Protein AF-A0A563DP58-F1 (afdb_monomer_lite)

InterPro domains:
  IPR010603 ATP-dependent Clp protease ATP-binding subunit ClpX, zinc ribbon domain [PF06689] (16-53)
  IPR010603 ATP-dependent Clp protease ATP-binding subunit ClpX, zinc ribbon domain [SM00994] (14-54)
  IPR038366 Zinc finger, ClpX C4-type superfamily [G3DSA:6.20.220.10] (5-55)
  IPR059188 ClpX-like, zinc ribbon domain [PS51902] (5-58)

Radius of gyration: 16.01 Å; chains: 1; bounding box: 46×26×39 Å

Sequence (58 aa):
MPKHAHAVRRGADSLRCSFCGKNKNAVDKLIAGPKGVFICNECVRLCDEILEEELLDE

Foldseek 3Di:
DPPDPPDPDDPQQPQAAPPPRDGPVRAPDWDADPPGHIHGPVRVVVVVVVVVVVVVVD

pLDDT: mean 83.89, std 17.95, range [45.88, 98.56]

Structure (mmCIF, N/CA/C/O backbone):
data_AF-A0A563DP58-F1
#
_entry.id   AF-A0A563DP58-F1
#
loop_
_atom_site.group_PDB
_atom_site.id
_atom_site.type_symbol
_atom_site.label_atom_id
_atom_site.label_alt_id
_atom_site.label_comp_id
_atom_site.label_asym_id
_atom_site.label_entity_id
_atom_site.label_seq_id
_atom_site.pdbx_PDB_ins_code
_atom_site.Cartn_x
_atom_site.Cartn_y
_atom_site.Cartn_z
_atom_site.occupancy
_atom_site.B_iso_or_equiv
_atom_site.auth_seq_id
_atom_site.auth_comp_id
_atom_site.auth_asym_id
_atom_site.auth_atom_id
_atom_site.pdbx_PDB_model_num
ATOM 1 N N . MET A 1 1 ? 33.313 15.527 -9.410 1.00 45.88 1 MET A N 1
ATOM 2 C CA . MET A 1 1 ? 32.093 15.275 -8.608 1.00 45.88 1 MET A CA 1
ATOM 3 C C . MET A 1 1 ? 30.879 15.856 -9.343 1.00 45.88 1 MET A C 1
ATOM 5 O O . MET A 1 1 ? 30.516 16.997 -9.068 1.00 45.88 1 MET A O 1
ATOM 9 N N . PRO A 1 2 ? 30.302 15.156 -10.337 1.00 46.66 2 PRO A N 1
ATOM 10 C CA . PRO A 1 2 ? 29.102 15.623 -11.032 1.00 46.66 2 PRO A CA 1
ATOM 11 C C . PRO A 1 2 ? 27.883 15.449 -10.112 1.00 46.66 2 PRO A C 1
ATOM 13 O O . PRO A 1 2 ? 27.596 14.349 -9.655 1.00 46.66 2 PRO A O 1
ATOM 16 N N . LYS A 1 3 ? 27.208 16.556 -9.791 1.00 56.59 3 LYS A N 1
ATOM 17 C CA . LYS A 1 3 ? 26.248 16.663 -8.673 1.00 56.59 3 LYS A CA 1
ATOM 18 C C . LYS A 1 3 ? 24.804 16.350 -9.067 1.00 56.59 3 LYS A C 1
ATOM 20 O O . LYS A 1 3 ? 23.943 16.293 -8.202 1.00 56.59 3 LYS A O 1
ATOM 25 N N . HIS A 1 4 ? 24.547 16.115 -10.353 1.00 56.81 4 HIS A N 1
ATOM 26 C CA . HIS A 1 4 ? 23.199 15.938 -10.895 1.00 56.81 4 HIS A CA 1
ATOM 27 C C . HIS A 1 4 ? 23.175 14.857 -11.981 1.00 56.81 4 HIS A C 1
ATOM 29 O O . HIS A 1 4 ? 22.831 15.105 -13.131 1.00 56.81 4 HIS A O 1
ATOM 35 N N . ALA A 1 5 ? 23.559 13.634 -11.618 1.00 49.03 5 ALA A N 1
ATOM 36 C CA . ALA A 1 5 ? 23.242 12.463 -12.423 1.00 49.03 5 ALA A CA 1
ATOM 37 C C . ALA A 1 5 ? 21.812 12.013 -12.081 1.00 49.03 5 ALA A C 1
ATOM 39 O O . ALA A 1 5 ? 21.609 11.132 -11.247 1.00 49.03 5 ALA A O 1
ATOM 40 N N . HIS A 1 6 ? 20.809 12.628 -12.714 1.00 50.12 6 HIS A N 1
ATOM 41 C CA . HIS A 1 6 ? 19.473 12.036 -12.779 1.00 50.12 6 HIS A CA 1
ATOM 42 C C . HIS A 1 6 ? 19.552 10.796 -13.673 1.00 50.12 6 HIS A C 1
ATOM 44 O O . HIS A 1 6 ? 19.357 10.846 -14.884 1.00 50.12 6 HIS A O 1
ATOM 50 N N . ALA A 1 7 ? 19.916 9.676 -13.055 1.00 59.59 7 ALA A N 1
ATOM 51 C CA . ALA A 1 7 ? 19.904 8.367 -13.674 1.00 59.59 7 ALA A CA 1
ATOM 52 C C . ALA A 1 7 ? 18.468 8.027 -14.098 1.00 59.59 7 ALA A C 1
ATOM 54 O O . ALA A 1 7 ? 17.616 7.745 -13.256 1.00 59.59 7 ALA A O 1
ATOM 55 N N . VAL A 1 8 ? 18.205 8.022 -15.406 1.00 59.06 8 VAL A N 1
ATOM 56 C CA . VAL A 1 8 ? 17.051 7.329 -15.991 1.00 59.06 8 VAL A CA 1
ATOM 57 C C . VAL A 1 8 ? 17.141 5.862 -15.564 1.00 59.06 8 VAL A C 1
ATOM 59 O O . VAL A 1 8 ? 18.028 5.124 -15.997 1.00 59.06 8 VAL A O 1
ATOM 62 N N . ARG A 1 9 ? 16.264 5.445 -14.644 1.00 58.44 9 ARG A N 1
ATOM 63 C CA . ARG A 1 9 ? 16.165 4.056 -14.187 1.00 58.44 9 ARG A CA 1
ATOM 64 C C . ARG A 1 9 ? 14.972 3.372 -14.841 1.00 58.44 9 ARG A C 1
ATOM 66 O O . ARG A 1 9 ? 13.868 3.902 -14.885 1.00 58.44 9 ARG A O 1
ATOM 73 N N . ARG A 1 10 ? 15.263 2.181 -15.360 1.00 55.84 10 ARG A N 1
ATOM 74 C CA . ARG A 1 10 ? 14.394 1.251 -16.086 1.00 55.84 10 ARG A CA 1
ATOM 75 C C . ARG A 1 10 ? 13.048 1.092 -15.359 1.00 55.84 10 ARG A C 1
ATOM 77 O O . ARG A 1 10 ? 13.016 0.695 -14.197 1.00 55.84 10 ARG A O 1
ATOM 84 N N . GLY A 1 11 ? 11.960 1.432 -16.049 1.00 54.84 11 GLY A N 1
ATOM 85 C CA . GLY A 1 11 ? 10.625 1.731 -15.505 1.00 54.84 11 GLY A CA 1
ATOM 86 C C . GLY A 1 11 ? 9.807 0.584 -14.894 1.00 54.84 11 GLY A C 1
ATOM 87 O O . GLY A 1 11 ? 8.587 0.688 -14.864 1.00 54.84 11 GLY A O 1
ATOM 88 N N . ALA A 1 12 ? 10.433 -0.485 -14.399 1.00 53.62 12 ALA A N 1
ATOM 89 C CA . ALA A 1 12 ? 9.744 -1.570 -13.684 1.00 53.62 12 ALA A CA 1
ATOM 90 C C . ALA A 1 12 ? 10.306 -1.825 -12.269 1.00 53.62 12 ALA A C 1
ATOM 92 O O . ALA A 1 12 ? 9.557 -2.236 -11.388 1.00 53.62 12 ALA A O 1
ATOM 93 N N . ASP A 1 13 ? 11.579 -1.494 -12.015 1.00 57.47 13 ASP A N 1
ATOM 94 C CA . ASP A 1 13 ? 12.233 -1.636 -10.697 1.00 57.47 13 ASP A CA 1
ATOM 95 C C . ASP A 1 13 ? 12.101 -0.392 -9.796 1.00 57.47 13 ASP A C 1
ATOM 97 O O . ASP A 1 13 ? 12.627 -0.351 -8.678 1.00 57.47 13 ASP A O 1
ATOM 101 N N . SER A 1 14 ? 11.440 0.658 -10.288 1.00 76.69 14 SER A N 1
ATOM 102 C CA . SER A 1 14 ? 11.361 1.961 -9.619 1.00 76.69 14 SER A CA 1
ATOM 103 C C . SER A 1 14 ? 10.124 2.148 -8.744 1.00 76.69 14 SER A C 1
ATOM 105 O O . SER A 1 14 ? 10.152 3.003 -7.861 1.00 76.69 14 SER A O 1
ATOM 107 N N . LEU A 1 15 ? 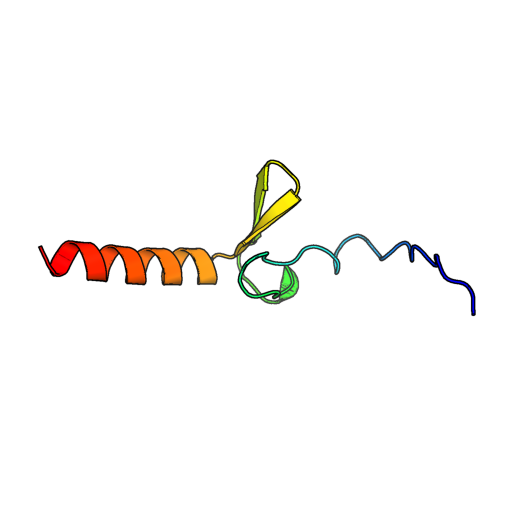9.054 1.373 -8.952 1.00 91.25 15 LEU A N 1
ATOM 108 C CA . LEU A 1 15 ? 7.823 1.522 -8.175 1.00 91.25 15 LEU A CA 1
ATOM 109 C C . LEU A 1 15 ? 7.961 0.816 -6.827 1.00 91.25 15 LEU A C 1
ATOM 111 O O . LEU A 1 15 ? 8.164 -0.401 -6.768 1.00 91.25 15 LEU A O 1
ATOM 115 N N . ARG A 1 16 ? 7.866 1.599 -5.751 1.00 95.88 16 ARG A N 1
ATOM 116 C CA . ARG A 1 16 ? 8.072 1.157 -4.371 1.00 95.88 16 ARG A CA 1
ATOM 117 C C . ARG A 1 16 ? 6.936 1.619 -3.483 1.00 95.88 16 ARG A C 1
ATOM 119 O O . ARG A 1 16 ? 6.456 2.735 -3.647 1.00 95.88 16 ARG A O 1
ATOM 126 N N . CYS A 1 17 ? 6.556 0.778 -2.528 1.00 97.19 17 CYS A N 1
ATOM 127 C CA . CYS A 1 17 ? 5.651 1.163 -1.455 1.00 97.19 17 CYS A CA 1
ATOM 128 C C . CYS A 1 17 ? 6.264 2.330 -0.670 1.00 97.19 17 CYS A C 1
ATOM 130 O O . CYS A 1 17 ? 7.406 2.243 -0.219 1.00 97.19 17 CYS A O 1
ATOM 132 N N . SER A 1 18 ? 5.502 3.404 -0.493 1.00 96.94 18 SER A N 1
ATOM 133 C CA . SER A 1 18 ? 5.913 4.595 0.251 1.00 96.94 18 SER A CA 1
ATOM 134 C C . SER A 1 18 ? 6.054 4.342 1.756 1.00 96.94 18 SER A C 1
ATOM 136 O O . SER A 1 18 ? 6.702 5.130 2.432 1.00 96.94 18 SER A O 1
ATOM 138 N N . PHE A 1 19 ? 5.484 3.246 2.267 1.00 96.94 19 PHE A N 1
ATOM 139 C CA . PHE A 1 19 ? 5.485 2.896 3.689 1.00 96.94 19 PHE A CA 1
ATOM 140 C C . PHE A 1 19 ? 6.632 1.942 4.045 1.00 96.94 19 PHE A C 1
ATOM 142 O O . PHE A 1 19 ? 7.430 2.238 4.925 1.00 96.94 19 PHE A O 1
ATOM 149 N N . CYS A 1 20 ? 6.765 0.817 3.331 1.00 97.56 20 CYS A N 1
ATOM 150 C CA . CYS A 1 20 ? 7.782 -0.200 3.634 1.00 97.56 20 CYS A CA 1
ATOM 151 C C . CYS A 1 20 ? 8.989 -0.212 2.678 1.00 97.56 20 CYS A C 1
ATOM 153 O O . CYS A 1 20 ? 9.933 -0.969 2.887 1.00 97.56 20 CYS A O 1
ATOM 155 N N . GLY A 1 21 ? 8.967 0.562 1.585 1.00 95.06 21 GLY A N 1
ATOM 156 C CA . GLY A 1 21 ? 10.069 0.653 0.614 1.00 95.06 21 GLY A CA 1
ATOM 157 C C . GLY A 1 21 ? 10.245 -0.549 -0.330 1.00 95.06 21 GLY A C 1
ATOM 158 O O . GLY A 1 21 ? 11.063 -0.483 -1.263 1.00 95.06 21 GLY A O 1
ATOM 159 N N . LYS A 1 22 ? 9.480 -1.636 -0.136 1.00 95.25 22 LYS A N 1
ATOM 160 C CA . LYS A 1 22 ? 9.471 -2.814 -1.022 1.00 95.25 22 LYS A CA 1
ATOM 161 C C . LYS A 1 22 ? 9.085 -2.414 -2.445 1.00 95.25 22 LYS A C 1
ATOM 163 O O . LYS A 1 22 ? 8.210 -1.571 -2.646 1.00 95.25 22 LYS A O 1
ATOM 168 N N . ASN A 1 23 ? 9.749 -3.007 -3.436 1.00 94.25 23 ASN A N 1
ATOM 169 C CA . ASN A 1 23 ? 9.401 -2.798 -4.841 1.00 94.25 23 ASN A CA 1
ATOM 170 C C . ASN A 1 23 ? 8.167 -3.629 -5.235 1.00 94.25 23 ASN A C 1
ATOM 172 O O . ASN A 1 23 ? 7.775 -4.548 -4.519 1.00 94.25 23 ASN A O 1
ATOM 176 N N . LYS A 1 24 ? 7.581 -3.324 -6.399 1.00 92.44 24 LYS A N 1
ATOM 177 C CA . LYS A 1 24 ? 6.418 -4.046 -6.945 1.00 92.44 24 LYS A CA 1
ATOM 178 C C . LYS A 1 24 ? 6.631 -5.566 -7.062 1.00 92.44 24 LYS A C 1
ATOM 180 O O . LYS A 1 24 ? 5.667 -6.303 -6.944 1.00 92.44 24 LYS A O 1
ATOM 185 N N . ASN A 1 25 ? 7.864 -6.031 -7.277 1.00 92.81 25 ASN A N 1
ATOM 186 C CA . ASN A 1 25 ? 8.172 -7.460 -7.428 1.00 92.81 25 ASN A CA 1
ATOM 187 C C . ASN A 1 25 ? 8.225 -8.216 -6.087 1.00 92.81 25 ASN A C 1
ATOM 189 O O . ASN A 1 25 ? 8.210 -9.441 -6.081 1.00 92.81 25 ASN A O 1
ATOM 193 N N . ALA A 1 26 ? 8.321 -7.501 -4.964 1.00 94.69 26 ALA A N 1
ATOM 194 C CA . ALA A 1 26 ? 8.406 -8.073 -3.621 1.00 94.69 26 ALA A CA 1
ATOM 195 C C . ALA A 1 26 ? 7.055 -8.105 -2.885 1.00 94.69 26 ALA A C 1
ATOM 197 O O . ALA A 1 26 ? 7.030 -8.408 -1.695 1.00 94.69 26 ALA A O 1
ATOM 198 N N . VAL A 1 27 ? 5.957 -7.743 -3.555 1.00 96.00 27 VAL A N 1
ATOM 199 C CA . VAL A 1 27 ? 4.599 -7.682 -2.993 1.00 96.00 27 VAL A CA 1
ATOM 200 C C . VAL A 1 27 ? 3.590 -8.181 -4.029 1.00 96.00 27 VAL A C 1
ATOM 202 O O . VAL A 1 27 ? 3.823 -8.043 -5.226 1.00 96.00 27 VAL A O 1
ATOM 205 N N . ASP A 1 28 ? 2.456 -8.731 -3.591 1.00 96.62 28 ASP A N 1
ATOM 206 C CA . ASP A 1 28 ? 1.415 -9.223 -4.512 1.00 96.62 28 ASP A CA 1
ATOM 207 C C . ASP A 1 28 ? 0.704 -8.069 -5.235 1.00 96.62 28 ASP A C 1
ATOM 209 O O . ASP A 1 28 ? 0.432 -8.127 -6.436 1.00 96.62 28 ASP A O 1
ATOM 213 N N . LYS A 1 29 ? 0.415 -6.980 -4.509 1.00 96.62 29 LYS A N 1
ATOM 214 C CA . LYS A 1 29 ? -0.226 -5.787 -5.076 1.00 96.62 29 LYS A CA 1
ATOM 215 C C . LYS A 1 29 ? 0.478 -4.524 -4.621 1.00 96.62 29 LYS A C 1
ATOM 217 O O . LYS A 1 29 ? 0.823 -4.367 -3.451 1.00 96.62 29 LYS A O 1
ATOM 22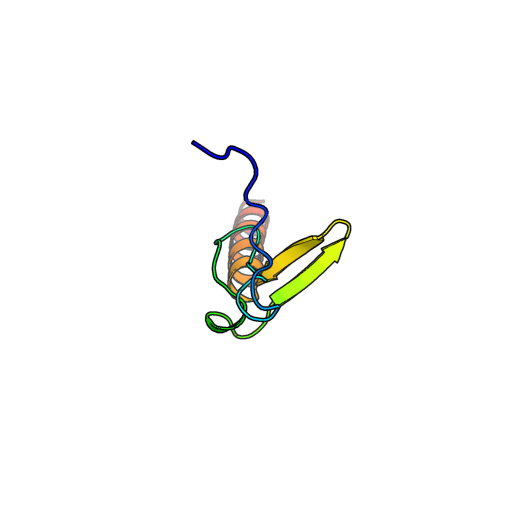2 N N . LEU A 1 30 ? 0.613 -3.594 -5.560 1.00 97.44 30 LEU A N 1
ATOM 223 C CA . LEU A 1 30 ? 1.046 -2.226 -5.315 1.00 97.44 30 LEU A CA 1
ATOM 224 C C . LEU A 1 30 ? -0.018 -1.285 -5.884 1.00 97.44 30 LEU A C 1
ATOM 226 O O . LEU A 1 30 ? -0.260 -1.272 -7.090 1.00 97.44 30 LEU A O 1
ATOM 230 N N . ILE A 1 31 ? -0.668 -0.538 -5.001 1.00 96.81 31 ILE A N 1
ATOM 231 C CA . ILE A 1 31 ? -1.784 0.360 -5.290 1.00 96.81 31 ILE A CA 1
ATOM 232 C C . ILE A 1 31 ? -1.217 1.768 -5.483 1.00 96.81 31 ILE A C 1
ATOM 234 O O . ILE A 1 31 ? -0.427 2.236 -4.661 1.00 96.81 31 ILE A O 1
ATOM 238 N N . ALA A 1 32 ? -1.595 2.431 -6.577 1.00 96.38 32 ALA A N 1
ATOM 239 C CA . ALA A 1 32 ? -1.173 3.795 -6.882 1.00 96.38 32 ALA A CA 1
ATOM 240 C C . ALA A 1 32 ? -2.172 4.815 -6.323 1.00 96.38 32 ALA A C 1
ATOM 242 O O . ALA A 1 32 ? -3.375 4.696 -6.544 1.00 96.38 32 ALA A O 1
ATOM 243 N N . GLY A 1 33 ? -1.657 5.830 -5.635 1.00 94.38 33 GLY A N 1
ATOM 244 C CA . GLY A 1 33 ? -2.406 6.977 -5.143 1.00 94.38 33 GLY A CA 1
ATOM 245 C C . GLY A 1 33 ? -2.042 8.278 -5.872 1.00 94.38 33 GLY A C 1
ATOM 246 O O . GLY A 1 33 ? -1.127 8.315 -6.705 1.00 94.38 33 GLY A O 1
ATOM 247 N N . PRO A 1 34 ? -2.743 9.382 -5.559 1.00 94.25 34 PRO A N 1
ATOM 248 C CA . PRO A 1 34 ? -2.415 10.703 -6.080 1.00 94.25 34 PRO A CA 1
ATOM 249 C C . PRO A 1 34 ? -0.972 11.104 -5.756 1.00 94.25 34 PRO A C 1
ATOM 251 O O . PRO A 1 34 ? -0.384 10.650 -4.776 1.00 94.25 34 PRO A O 1
ATOM 254 N N . LYS A 1 35 ? -0.407 12.012 -6.560 1.00 93.06 35 LYS A N 1
ATOM 255 C CA . LYS A 1 35 ? 0.925 12.603 -6.325 1.00 93.06 35 LYS A CA 1
ATOM 256 C C . LYS A 1 35 ? 2.079 11.582 -6.249 1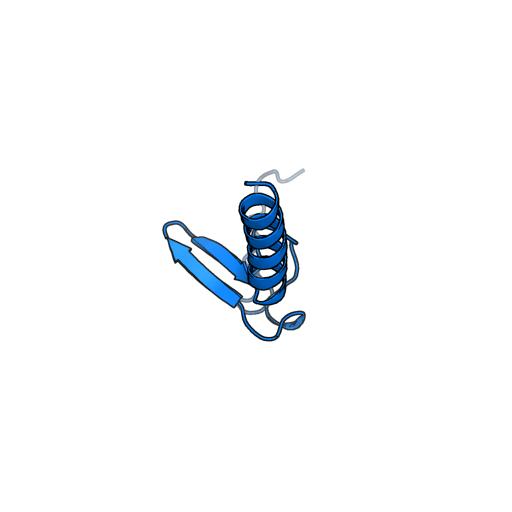.00 93.06 35 LYS A C 1
ATOM 258 O O . LYS A 1 35 ? 3.118 11.886 -5.675 1.00 93.06 35 LYS A O 1
ATOM 263 N N . GLY A 1 36 ? 1.922 10.396 -6.844 1.00 88.75 36 GLY A N 1
ATOM 264 C CA . GLY A 1 36 ? 2.986 9.386 -6.903 1.00 88.75 36 GLY A CA 1
ATOM 265 C C . GLY A 1 36 ? 3.239 8.658 -5.581 1.00 88.75 36 GLY A C 1
ATOM 266 O O . GLY A 1 36 ? 4.342 8.160 -5.365 1.00 88.75 36 GLY A O 1
ATOM 267 N N . VAL A 1 37 ? 2.241 8.609 -4.696 1.00 95.38 37 VAL A N 1
ATOM 268 C CA . VAL A 1 37 ? 2.269 7.777 -3.486 1.00 95.38 37 VAL A CA 1
ATOM 269 C C . VAL A 1 37 ? 1.831 6.35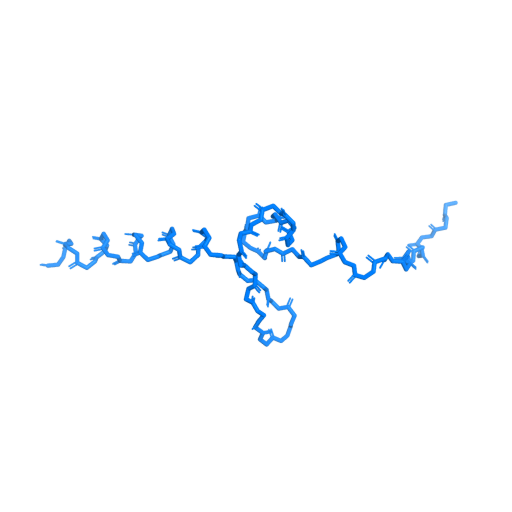9 -3.843 1.00 95.38 37 VAL A C 1
ATOM 271 O O . VAL A 1 37 ? 0.919 6.177 -4.647 1.00 95.38 37 VAL A O 1
ATOM 274 N N . PHE A 1 38 ? 2.454 5.349 -3.239 1.00 97.06 38 PHE A N 1
ATOM 275 C CA . PHE A 1 38 ? 2.096 3.949 -3.460 1.00 97.06 38 PHE A CA 1
ATOM 276 C C . PHE A 1 38 ? 1.987 3.201 -2.134 1.00 97.06 38 PHE A C 1
ATOM 278 O O . PHE A 1 38 ? 2.806 3.399 -1.239 1.00 97.06 38 PHE A O 1
ATOM 285 N N . ILE A 1 39 ? 1.029 2.285 -2.023 1.00 98.12 39 ILE A N 1
ATOM 286 C CA . ILE A 1 39 ? 0.878 1.404 -0.858 1.00 98.12 39 ILE A CA 1
ATOM 287 C C . ILE A 1 39 ? 0.745 -0.049 -1.314 1.00 98.12 39 ILE A C 1
ATOM 289 O O . ILE A 1 39 ? 0.102 -0.326 -2.325 1.00 98.12 39 ILE A O 1
ATOM 293 N N . CYS A 1 40 ? 1.399 -0.986 -0.627 1.00 98.56 40 CYS A N 1
ATOM 294 C CA . CYS A 1 40 ? 1.292 -2.410 -0.949 1.00 98.56 40 CYS A CA 1
ATOM 295 C C . CYS A 1 40 ? 0.216 -3.116 -0.118 1.00 98.56 40 CYS A C 1
ATOM 297 O O . CYS A 1 40 ? -0.188 -2.623 0.932 1.00 98.56 40 CYS A O 1
ATOM 299 N N . ASN A 1 41 ? -0.206 -4.302 -0.565 1.00 98.12 41 ASN A N 1
ATOM 300 C CA . ASN A 1 41 ? -1.212 -5.118 0.123 1.00 98.12 41 ASN A CA 1
ATOM 301 C C . ASN A 1 41 ? -0.847 -5.459 1.577 1.00 98.12 41 ASN A C 1
ATOM 303 O O . ASN A 1 41 ? -1.733 -5.557 2.415 1.00 98.12 41 ASN A O 1
ATOM 307 N N . GLU A 1 42 ? 0.437 -5.648 1.878 1.00 98.31 42 GLU A N 1
ATOM 308 C CA . GLU A 1 42 ? 0.888 -5.946 3.242 1.00 98.31 42 GLU A CA 1
ATOM 309 C C . GLU A 1 42 ? 0.727 -4.738 4.167 1.00 98.31 42 GLU A C 1
ATOM 311 O O . GLU A 1 42 ? 0.226 -4.882 5.273 1.00 98.31 42 GLU A O 1
ATOM 316 N N . CYS A 1 43 ? 1.101 -3.541 3.699 1.00 98.38 43 CYS A N 1
ATOM 317 C CA . CYS A 1 43 ? 0.920 -2.318 4.479 1.00 98.38 43 CYS A CA 1
ATOM 318 C C . CYS A 1 43 ? -0.558 -1.993 4.689 1.00 98.38 43 CYS A C 1
ATOM 320 O O . CYS A 1 43 ? -0.899 -1.510 5.755 1.00 98.38 43 CYS A O 1
ATOM 322 N N . VAL A 1 44 ? -1.427 -2.277 3.710 1.00 97.94 44 VAL A N 1
ATOM 323 C CA . VAL A 1 44 ? -2.879 -2.123 3.893 1.00 97.94 44 VAL A CA 1
ATOM 324 C C . VAL A 1 44 ? -3.377 -3.013 5.031 1.00 97.94 44 VAL A C 1
ATOM 326 O O . VAL A 1 44 ? -4.052 -2.503 5.908 1.00 97.94 44 VAL A O 1
ATOM 329 N N . ARG A 1 45 ? -3.002 -4.301 5.055 1.00 97.81 45 ARG A N 1
ATOM 330 C CA . ARG A 1 45 ? -3.399 -5.224 6.135 1.00 97.81 45 ARG A CA 1
ATOM 331 C C . ARG A 1 45 ? -2.874 -4.793 7.497 1.00 97.81 45 ARG A C 1
ATOM 333 O O . ARG A 1 45 ? -3.639 -4.760 8.441 1.00 97.81 45 ARG A O 1
ATOM 340 N N . LEU A 1 46 ? -1.601 -4.406 7.574 1.00 97.25 46 LEU A N 1
ATOM 341 C CA . LEU A 1 46 ? -1.023 -3.922 8.826 1.00 97.25 46 LEU A CA 1
ATOM 342 C C . LEU A 1 46 ? -1.744 -2.662 9.328 1.00 97.25 46 LEU A C 1
ATOM 344 O O . LEU A 1 46 ? -1.970 -2.523 10.521 1.00 97.25 46 LEU A O 1
ATOM 348 N N . CYS A 1 47 ? -2.099 -1.736 8.432 1.00 96.94 47 CYS A N 1
ATOM 349 C CA . CYS A 1 47 ? -2.892 -0.571 8.815 1.00 96.94 47 CYS A CA 1
ATOM 350 C C . CYS A 1 47 ? -4.298 -0.961 9.287 1.00 96.94 47 CYS A C 1
ATOM 352 O O . CYS A 1 47 ? -4.783 -0.344 10.222 1.00 96.94 47 CYS A O 1
ATOM 354 N N . ASP A 1 48 ? -4.929 -1.951 8.656 1.00 96.56 48 ASP A N 1
ATOM 355 C CA . ASP A 1 48 ? -6.248 -2.464 9.046 1.00 96.56 48 ASP A CA 1
ATOM 356 C C . ASP A 1 48 ? -6.204 -3.079 10.453 1.00 96.56 48 ASP A C 1
ATOM 358 O O . ASP A 1 48 ? -6.981 -2.683 11.308 1.00 96.56 48 ASP A O 1
ATOM 362 N 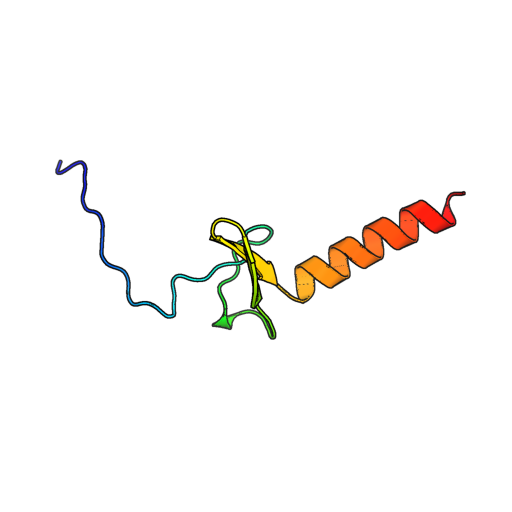N . GLU A 1 49 ? -5.213 -3.935 10.730 1.00 96.00 49 GLU A N 1
ATOM 363 C CA . GLU A 1 49 ? -4.983 -4.549 12.049 1.00 96.00 49 GLU A CA 1
ATOM 364 C C . GLU A 1 49 ? -4.802 -3.488 13.150 1.00 96.00 49 GLU A C 1
ATOM 366 O O . GLU A 1 49 ? -5.443 -3.564 14.194 1.00 96.00 49 GLU A O 1
ATOM 371 N N . ILE A 1 50 ? -3.991 -2.453 12.897 1.00 95.62 50 ILE A N 1
ATOM 372 C CA . ILE A 1 50 ? -3.779 -1.348 13.851 1.00 95.62 50 ILE A CA 1
ATOM 373 C C . ILE A 1 50 ? -5.085 -0.580 14.124 1.00 95.62 50 ILE A C 1
ATOM 375 O O . ILE A 1 50 ? -5.330 -0.173 15.256 1.00 95.62 50 ILE A O 1
ATOM 379 N N . LEU A 1 51 ? -5.911 -0.357 13.096 1.00 93.94 51 LEU A N 1
ATOM 380 C CA . LEU A 1 51 ? -7.187 0.353 13.237 1.00 93.94 51 LEU A CA 1
ATOM 381 C C . LEU A 1 51 ? -8.247 -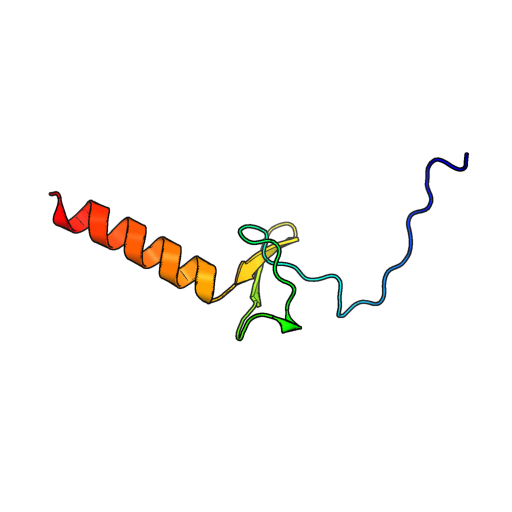0.504 13.941 1.00 93.94 51 LEU A C 1
ATOM 383 O O . LEU A 1 51 ? -9.037 0.021 14.719 1.00 93.94 51 LEU A O 1
ATOM 387 N N . GLU A 1 52 ? -8.278 -1.810 13.672 1.00 94.19 52 GLU A N 1
ATOM 388 C CA . GLU A 1 52 ? -9.165 -2.751 14.357 1.00 94.19 52 GLU A CA 1
ATOM 389 C C . GLU A 1 52 ? -8.833 -2.858 15.850 1.00 94.19 52 GLU A C 1
ATOM 391 O O . GLU A 1 52 ? -9.754 -2.878 16.664 1.00 94.19 52 GLU A O 1
ATOM 396 N N . GLU A 1 53 ? -7.547 -2.878 16.220 1.00 89.00 53 GLU A N 1
ATOM 397 C CA . GLU A 1 53 ? -7.116 -2.837 17.625 1.00 89.00 53 GLU A CA 1
ATOM 398 C C . GLU A 1 53 ? -7.636 -1.576 18.338 1.00 89.00 53 GLU A C 1
ATOM 400 O O . GLU A 1 53 ? -8.191 -1.683 19.429 1.00 89.00 53 GLU A O 1
ATOM 405 N N . GLU A 1 54 ? -7.557 -0.401 17.700 1.00 84.12 54 GLU A N 1
ATOM 406 C CA . GLU A 1 54 ? -8.054 0.862 18.274 1.00 84.12 54 GLU A CA 1
ATOM 407 C C . GLU A 1 54 ? -9.581 0.861 18.488 1.00 84.12 54 GLU A C 1
ATOM 409 O O . GLU A 1 54 ? -10.062 1.422 19.468 1.00 84.12 54 GLU A O 1
ATOM 414 N N . LEU A 1 55 ? -10.350 0.198 17.616 1.00 75.44 55 LEU A N 1
ATOM 415 C CA . LEU A 1 55 ? -11.815 0.106 17.724 1.00 75.44 55 LEU A CA 1
ATOM 416 C C . LEU A 1 55 ? -12.303 -0.887 18.790 1.00 75.44 55 LEU A C 1
ATOM 418 O O . LEU A 1 55 ? -13.461 -0.816 19.194 1.00 75.44 55 LEU A O 1
ATOM 422 N N . LEU A 1 56 ? -11.472 -1.850 19.197 1.00 70.56 56 LEU A N 1
ATOM 423 C CA . LEU A 1 56 ? -11.813 -2.830 20.237 1.00 70.56 56 LEU A CA 1
ATOM 424 C C . LEU A 1 56 ? -11.548 -2.308 21.655 1.00 70.56 56 LEU A C 1
ATOM 426 O O . LEU A 1 56 ? -12.092 -2.859 22.613 1.00 70.56 56 LEU A O 1
ATOM 430 N N . ASP A 1 57 ? -10.733 -1.261 21.776 1.00 70.50 57 ASP A N 1
ATOM 431 C CA . ASP A 1 57 ? -10.405 -0.598 23.039 1.00 70.50 57 ASP A CA 1
ATOM 432 C C . ASP A 1 57 ? -11.435 0.493 23.444 1.00 70.50 57 ASP A C 1
ATOM 434 O O . ASP A 1 57 ? -11.256 1.143 24.481 1.00 70.50 57 ASP A O 1
ATOM 438 N N . GLU A 1 58 ? -12.529 0.663 22.679 1.00 54.75 58 GLU A N 1
ATOM 439 C CA . GLU A 1 58 ? -13.729 1.467 23.014 1.00 54.75 58 GLU A CA 1
ATOM 440 C C . GLU A 1 58 ? -14.928 0.600 23.453 1.00 54.75 58 GLU A C 1
ATOM 442 O O . GLU A 1 58 ? -15.382 0.764 24.614 1.00 54.75 58 GLU A O 1
#

Organism: NCBI:txid1660198

Secondary structure (DSSP, 8-state):
--S-------TTS--B-TTT--BGGGSS-EEE-GGG-EEEHHHHHHHHHHHHHHHH--